Protein AF-A0A7S2AV93-F1 (afdb_monomer_lite)

InterPro domains:
  IPR001680 WD40 repeat [PF00400] (52-86)
  IPR001680 WD40 repeat [PF00400] (124-147)
  IPR011044 Quinoprotein amine dehydrogenase, beta chain-like [SSF50969] (49-147)
  IPR015943 WD40/YVTN repeat-like-containing domain superfamily [G3DSA:2.130.10.10] (41-147)

Sequence (148 aa):
TAAGGAAAEAATGEDARELARRLHDDALEARGYATRRVAADVSRRLGSTTMQPMRTVAPHHLSVTALSLSPNDEHACFSCAKDGSVARTDLETGSFDVLVTYASLVASAQPTQRGPLHGRGRDASALAIHPSGNLLAFAGGDNVVRLR

pLDDT: mean 76.04, std 14.96, range [42.28, 93.31]

Organism: NCBI:txid41880

Secondary structure (DSSP, 8-state):
---SSSSSTTS-HHHHHHHHHHHHHHHHHHTT------HHHHHHHH--SS---S------SS-EEEEEE-SS-TTEEEEEETTS-EEEEETTT--EEEEE-HHHHHHH----SS---TT-TT-EEEEEE-TTSS-EEEEETTS-EEE-

Radius of gyration: 24.69 Å; chains: 1; bounding box: 44×43×87 Å

Structure (mmCIF, N/CA/C/O backbone):
data_AF-A0A7S2AV93-F1
#
_entry.id   AF-A0A7S2AV93-F1
#
loop_
_atom_site.group_PDB
_atom_site.id
_atom_site.type_symbol
_atom_site.label_atom_id
_atom_site.label_alt_id
_atom_site.label_comp_id
_atom_site.label_asym_id
_atom_site.label_entity_id
_atom_site.label_seq_id
_atom_site.pdbx_PDB_ins_code
_atom_site.Cartn_x
_atom_site.Cartn_y
_atom_site.Cartn_z
_atom_site.occupancy
_atom_site.B_iso_or_equiv
_atom_site.auth_seq_id
_atom_site.auth_comp_id
_atom_site.auth_asym_id
_atom_site.auth_atom_id
_atom_site.pdbx_PDB_model_num
ATOM 1 N N . THR A 1 1 ? -12.911 4.245 65.661 1.00 50.06 1 THR A N 1
ATOM 2 C CA . THR A 1 1 ? -13.060 3.241 64.584 1.00 50.06 1 THR A CA 1
ATOM 3 C C . THR A 1 1 ? -14.296 3.587 63.774 1.00 50.06 1 THR A C 1
ATOM 5 O O . THR A 1 1 ? -15.271 4.012 64.370 1.00 50.06 1 THR A O 1
ATOM 8 N N . ALA A 1 2 ? -14.222 3.430 62.447 1.00 46.41 2 ALA A N 1
ATOM 9 C CA . ALA A 1 2 ? -15.282 3.658 61.449 1.00 46.41 2 ALA A CA 1
ATOM 10 C C . ALA A 1 2 ? -15.613 5.122 61.067 1.00 46.41 2 ALA A C 1
ATOM 12 O O . ALA A 1 2 ? -16.640 5.663 61.452 1.00 46.41 2 ALA A O 1
ATOM 13 N N . ALA A 1 3 ? -14.767 5.733 60.228 1.00 43.62 3 ALA A N 1
ATOM 14 C CA . ALA A 1 3 ? -15.139 6.890 59.394 1.00 43.62 3 ALA A CA 1
ATOM 15 C C . ALA A 1 3 ? -14.340 6.927 58.070 1.00 43.62 3 ALA A C 1
ATOM 17 O O . ALA A 1 3 ? -13.937 7.988 57.610 1.00 43.62 3 ALA A O 1
ATOM 18 N N . GLY A 1 4 ? -14.049 5.758 57.484 1.00 42.28 4 GLY A N 1
ATOM 19 C CA . GLY A 1 4 ? -13.216 5.638 56.273 1.00 42.28 4 GLY A CA 1
ATOM 20 C C . GLY A 1 4 ? -13.816 4.796 55.142 1.00 42.28 4 GLY A C 1
ATOM 21 O O . GLY A 1 4 ? -13.111 4.501 54.189 1.00 42.28 4 GLY A O 1
ATOM 22 N N . GLY A 1 5 ? -15.083 4.373 55.248 1.00 43.06 5 GLY A N 1
ATOM 23 C CA . GLY A 1 5 ? -15.687 3.403 54.319 1.00 43.06 5 GLY A CA 1
ATOM 24 C C . GLY A 1 5 ? -16.537 3.985 53.183 1.00 43.06 5 GLY A C 1
ATOM 25 O O . GLY A 1 5 ? -16.792 3.284 52.218 1.00 43.06 5 GLY A O 1
ATOM 26 N N . ALA A 1 6 ? -16.968 5.248 53.259 1.00 43.62 6 ALA A N 1
ATOM 27 C CA . ALA A 1 6 ? -17.971 5.787 52.327 1.00 43.62 6 ALA A CA 1
ATOM 28 C C . ALA A 1 6 ? -17.389 6.519 51.101 1.00 43.62 6 ALA A C 1
ATOM 30 O O . ALA A 1 6 ? -18.129 6.868 50.189 1.00 43.62 6 ALA A O 1
ATOM 31 N N . ALA A 1 7 ? -16.074 6.758 51.058 1.00 43.78 7 ALA A N 1
ATOM 32 C CA . ALA A 1 7 ? -15.437 7.516 49.974 1.00 43.78 7 ALA A CA 1
ATOM 33 C C . ALA A 1 7 ? -14.940 6.642 48.802 1.00 43.78 7 ALA A C 1
ATOM 35 O O . ALA A 1 7 ? -14.494 7.186 47.798 1.00 43.78 7 ALA A O 1
ATOM 36 N N . ALA A 1 8 ? -15.021 5.308 48.911 1.00 47.41 8 ALA A N 1
ATOM 37 C CA . ALA A 1 8 ? -14.585 4.371 47.866 1.00 47.41 8 ALA A CA 1
ATOM 38 C C . ALA A 1 8 ? -15.745 3.733 47.068 1.00 47.41 8 ALA A C 1
ATOM 40 O O . ALA A 1 8 ? -15.512 3.191 45.993 1.00 47.41 8 ALA A O 1
ATOM 41 N N . GLU A 1 9 ? -16.992 3.821 47.548 1.00 46.00 9 GLU A N 1
ATOM 42 C CA . GLU A 1 9 ? -18.177 3.229 46.890 1.00 46.00 9 GLU A CA 1
ATOM 43 C C . GLU A 1 9 ? -18.860 4.150 45.864 1.00 46.00 9 GLU A C 1
ATOM 45 O O . GLU A 1 9 ? -19.866 3.787 45.260 1.00 46.00 9 GLU A O 1
ATOM 50 N N . ALA A 1 10 ? -18.299 5.336 45.631 1.00 46.16 10 ALA A N 1
ATOM 51 C CA . ALA A 1 10 ? -18.789 6.308 44.662 1.00 46.16 10 ALA A CA 1
ATOM 52 C C . ALA A 1 10 ? -17.773 6.558 43.537 1.00 46.16 10 ALA A C 1
ATOM 54 O O . ALA A 1 10 ? 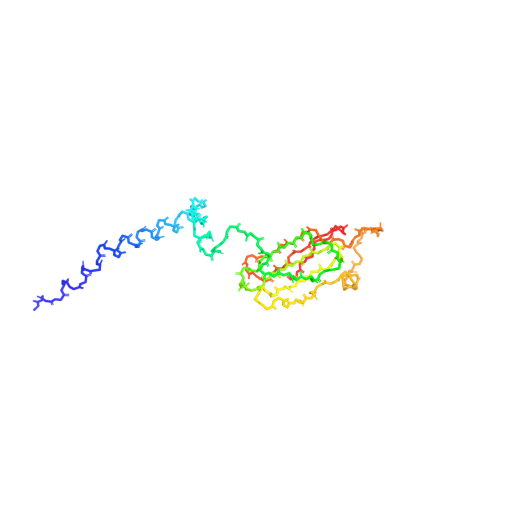-17.664 7.678 43.046 1.00 46.16 10 ALA A O 1
ATOM 55 N N . ALA A 1 11 ? -17.081 5.509 43.071 1.00 52.78 11 ALA A N 1
ATOM 56 C CA . ALA A 1 11 ? -16.658 5.433 41.668 1.00 52.78 11 ALA A CA 1
ATOM 57 C C . ALA A 1 11 ? -17.926 5.280 40.797 1.00 52.78 11 ALA A C 1
ATOM 59 O O . ALA A 1 11 ? -18.262 4.214 40.289 1.00 52.78 11 ALA A O 1
ATOM 60 N N . THR A 1 12 ? -18.711 6.357 40.841 1.00 61.50 12 THR A N 1
ATOM 61 C CA . THR A 1 12 ? -19.746 6.863 39.951 1.00 61.50 12 THR A CA 1
ATOM 62 C C . THR A 1 12 ? -20.289 5.856 38.944 1.00 61.50 12 THR A C 1
ATOM 64 O O . THR A 1 12 ? -19.620 5.466 37.998 1.00 61.50 12 THR A O 1
ATOM 67 N N . GLY A 1 13 ? -21.568 5.483 39.079 1.00 70.69 13 GLY A N 1
ATOM 68 C CA . GLY A 1 13 ? -22.260 4.589 38.137 1.00 70.69 13 GLY A CA 1
ATOM 69 C C . GLY A 1 13 ? -22.259 5.058 36.670 1.00 70.69 13 GLY A C 1
ATOM 70 O O . GLY A 1 13 ? -22.653 4.300 35.789 1.00 70.69 13 GLY A O 1
ATOM 71 N N . GLU A 1 14 ? -21.815 6.285 36.400 1.00 74.88 14 GLU A N 1
ATOM 72 C CA . GLU A 1 14 ? -21.511 6.809 35.068 1.00 74.88 14 GLU A CA 1
ATOM 73 C C . GLU A 1 14 ? -20.192 6.246 34.508 1.00 74.88 14 GLU A C 1
ATOM 75 O O . GLU A 1 14 ? -20.177 5.757 33.379 1.00 74.88 14 GLU A O 1
ATOM 80 N N . ASP A 1 15 ? -19.138 6.162 35.324 1.00 81.12 15 ASP A N 1
ATOM 81 C CA . ASP A 1 15 ? -17.862 5.543 34.948 1.00 81.12 15 ASP A CA 1
ATOM 82 C C . ASP A 1 15 ? -18.032 4.050 34.685 1.00 81.12 15 ASP A C 1
ATOM 84 O O . ASP A 1 15 ? -17.506 3.529 33.707 1.00 81.12 15 ASP A O 1
ATOM 88 N N . ALA A 1 16 ? -18.833 3.361 35.506 1.00 85.25 16 ALA A N 1
ATOM 89 C CA . ALA A 1 16 ? -19.143 1.945 35.307 1.00 85.25 16 ALA A CA 1
ATOM 90 C C . ALA A 1 16 ? -19.911 1.689 33.997 1.00 85.25 16 ALA A C 1
ATOM 92 O O . ALA A 1 16 ? -19.697 0.668 33.340 1.00 85.25 16 ALA A O 1
ATOM 93 N N . ARG A 1 17 ? -20.789 2.616 33.590 1.00 85.56 17 ARG A N 1
ATOM 94 C CA . ARG A 1 17 ? -21.514 2.540 32.311 1.00 85.56 17 ARG A CA 1
ATOM 95 C C . ARG A 1 17 ? -20.598 2.810 31.127 1.00 85.56 17 ARG A C 1
ATOM 97 O O . ARG A 1 17 ? -20.705 2.107 30.125 1.00 85.56 17 ARG A O 1
ATOM 104 N N . GLU A 1 18 ? -19.695 3.778 31.244 1.00 88.38 18 GLU A N 1
ATOM 105 C CA . GLU A 1 18 ? -18.709 4.052 30.200 1.00 88.38 18 GLU A CA 1
ATOM 106 C C . GLU A 1 18 ? -17.736 2.877 30.041 1.00 88.38 18 GLU A C 1
ATOM 108 O O . GLU A 1 18 ? -17.480 2.439 28.921 1.00 88.38 18 GLU A O 1
ATOM 113 N N . LEU A 1 19 ? -17.271 2.285 31.145 1.00 89.56 19 LEU A N 1
ATOM 114 C CA . LEU A 1 19 ? -16.441 1.076 31.131 1.00 89.56 19 LEU A CA 1
ATOM 115 C C . LEU A 1 19 ? -17.170 -0.110 30.493 1.00 89.56 19 LEU A C 1
ATOM 117 O O . LEU A 1 19 ? -16.602 -0.790 29.641 1.00 89.56 19 LEU A O 1
ATOM 121 N N . ALA A 1 20 ? -18.436 -0.334 30.858 1.00 89.81 20 ALA A N 1
ATOM 122 C CA . ALA A 1 20 ? -19.256 -1.383 30.259 1.00 89.81 20 ALA A CA 1
ATOM 123 C C . ALA A 1 20 ? -19.446 -1.171 28.750 1.00 89.81 20 ALA A C 1
ATOM 125 O O . ALA A 1 20 ? -19.416 -2.138 27.990 1.00 89.81 20 ALA A O 1
ATOM 126 N N . ARG A 1 21 ? -19.597 0.085 28.309 1.00 87.81 21 ARG A N 1
ATOM 127 C CA . ARG A 1 21 ? -19.695 0.431 26.888 1.00 87.81 21 ARG A CA 1
ATOM 128 C C . ARG A 1 21 ? -18.388 0.149 26.147 1.00 87.81 21 ARG A C 1
ATOM 130 O O . ARG A 1 21 ? -18.426 -0.539 25.136 1.00 87.81 21 ARG A O 1
ATOM 137 N N . ARG A 1 22 ? -17.242 0.591 26.677 1.00 89.25 22 ARG A N 1
ATOM 138 C CA . ARG A 1 22 ? -15.928 0.345 26.052 1.00 89.25 22 ARG A CA 1
ATOM 139 C C . ARG A 1 22 ? -15.608 -1.145 25.962 1.00 89.25 22 ARG A C 1
ATOM 141 O O . ARG A 1 22 ? -15.221 -1.609 24.903 1.00 89.25 22 ARG A O 1
ATOM 148 N N . LEU A 1 23 ? -15.875 -1.914 27.019 1.00 88.88 23 LEU A N 1
ATOM 149 C CA . LEU A 1 23 ? -15.686 -3.369 27.002 1.00 88.88 23 LEU A CA 1
ATOM 150 C C . LEU A 1 23 ? -16.621 -4.080 26.015 1.00 88.88 23 LEU A C 1
ATOM 152 O O . LEU A 1 23 ? -16.241 -5.087 25.418 1.00 88.88 23 LEU A O 1
ATOM 156 N N . HIS A 1 24 ? -17.852 -3.588 25.857 1.00 86.06 24 HIS A N 1
ATOM 157 C CA . HIS A 1 24 ? -18.775 -4.103 24.852 1.00 86.06 24 HIS A CA 1
ATOM 158 C C . HIS A 1 24 ? -18.252 -3.839 23.436 1.00 86.06 24 HIS A C 1
ATOM 160 O O . HIS A 1 24 ? -18.251 -4.755 22.614 1.00 86.06 24 HIS A O 1
ATOM 166 N N . ASP A 1 25 ? -17.757 -2.628 23.182 1.00 84.62 25 ASP A N 1
ATOM 167 C CA . ASP A 1 25 ? -17.155 -2.252 21.904 1.00 84.62 25 ASP A CA 1
ATOM 168 C C . ASP A 1 25 ? -15.887 -3.082 21.621 1.00 84.62 25 ASP A C 1
ATOM 170 O O . ASP A 1 25 ? -15.784 -3.674 20.547 1.00 84.62 25 ASP A O 1
ATOM 174 N N . ASP A 1 26 ? -14.999 -3.264 22.607 1.00 85.94 26 ASP A N 1
ATOM 175 C CA . ASP A 1 26 ? -13.802 -4.115 22.504 1.00 85.94 26 ASP A CA 1
ATOM 176 C C . ASP A 1 26 ? -14.170 -5.578 22.183 1.00 85.94 26 ASP A C 1
ATOM 178 O O . ASP A 1 26 ? -13.539 -6.243 21.354 1.00 85.94 26 ASP A O 1
ATOM 182 N N . ALA A 1 27 ? -15.231 -6.102 22.809 1.00 85.06 27 ALA A N 1
ATOM 183 C CA . ALA A 1 27 ? -15.722 -7.453 22.548 1.00 85.06 27 ALA A CA 1
ATOM 184 C C . ALA A 1 27 ? -16.325 -7.599 21.140 1.00 85.06 27 ALA A C 1
ATOM 186 O O . ALA A 1 27 ? -16.219 -8.670 20.530 1.00 85.06 27 ALA A O 1
ATOM 187 N N . LEU A 1 28 ? -16.957 -6.545 20.615 1.00 84.38 28 LEU A N 1
ATOM 188 C CA . LEU A 1 28 ? -17.467 -6.507 19.245 1.00 84.38 28 LEU A CA 1
ATOM 189 C C . LEU A 1 28 ? -16.335 -6.397 18.218 1.00 84.38 28 LEU A C 1
ATOM 191 O O . LEU A 1 28 ? -16.407 -7.063 17.181 1.00 84.38 28 LEU A O 1
ATOM 195 N N . GLU A 1 29 ? -15.288 -5.620 18.505 1.00 83.19 29 GLU A N 1
ATOM 196 C CA . GLU A 1 29 ? -14.084 -5.520 17.67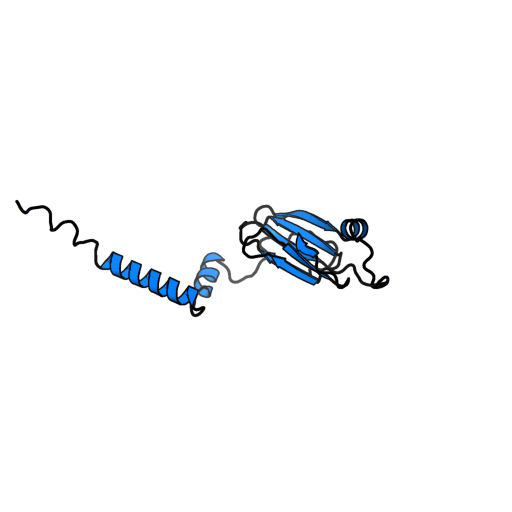1 1.00 83.19 29 GLU A CA 1
ATOM 197 C C . GLU A 1 29 ? -13.359 -6.866 17.592 1.00 83.19 29 GLU A C 1
ATOM 199 O O . GLU A 1 29 ? -13.093 -7.357 16.494 1.00 83.19 29 GLU A O 1
ATOM 204 N N . ALA A 1 30 ? -13.157 -7.536 18.732 1.00 79.56 30 ALA A N 1
ATOM 205 C CA . ALA A 1 30 ? -12.525 -8.856 18.791 1.00 79.56 30 ALA A CA 1
ATOM 206 C C . ALA A 1 30 ? -13.302 -9.942 18.021 1.00 79.56 30 ALA A C 1
ATOM 208 O O . ALA A 1 30 ? -12.714 -10.912 17.541 1.00 79.56 30 ALA A O 1
ATOM 209 N N . ARG A 1 31 ? -14.629 -9.795 17.898 1.00 81.69 31 ARG A N 1
ATOM 210 C CA . ARG A 1 31 ? -15.501 -10.728 17.163 1.00 81.69 31 ARG A CA 1
ATOM 211 C C . ARG A 1 31 ? -15.774 -10.315 15.713 1.00 81.69 31 ARG A C 1
ATOM 213 O O . ARG A 1 31 ? -16.438 -11.069 15.007 1.00 81.69 31 ARG A O 1
ATOM 220 N N . GLY A 1 32 ? -15.298 -9.148 15.270 1.00 72.19 32 GLY A N 1
ATOM 221 C CA . GLY A 1 32 ? -15.508 -8.634 13.912 1.00 72.19 32 GLY A CA 1
ATOM 222 C C . GLY A 1 32 ? -16.923 -8.113 13.616 1.00 72.19 32 GLY A C 1
ATOM 223 O O . GLY A 1 32 ? -17.250 -7.888 12.454 1.00 72.19 32 GLY A O 1
ATOM 224 N N . TYR A 1 33 ? -17.762 -7.906 14.638 1.00 75.00 33 TYR A N 1
ATOM 225 C CA . TYR A 1 33 ? -19.114 -7.335 14.498 1.00 75.00 33 TYR A CA 1
ATOM 226 C C . TYR A 1 33 ? -19.169 -5.831 14.809 1.00 75.00 33 TYR A C 1
ATOM 228 O O . TYR A 1 33 ? -20.251 -5.243 14.821 1.00 75.00 33 TYR A O 1
ATOM 236 N N . ALA A 1 34 ? -18.026 -5.190 15.062 1.00 70.50 34 ALA A N 1
ATOM 237 C CA . ALA A 1 34 ? -17.962 -3.755 15.300 1.00 70.50 34 ALA A CA 1
ATOM 238 C C . ALA A 1 34 ? -18.403 -2.965 14.056 1.00 70.50 34 ALA A C 1
ATOM 240 O O . ALA A 1 34 ? -17.783 -3.022 12.993 1.00 70.50 34 ALA A O 1
ATOM 241 N N . THR A 1 35 ? -19.477 -2.188 14.192 1.00 71.75 35 THR A N 1
ATOM 242 C CA . THR A 1 35 ? -19.965 -1.289 13.141 1.00 71.75 35 THR A CA 1
ATOM 243 C C . THR A 1 35 ? -19.682 0.159 13.522 1.00 71.75 35 THR A C 1
ATOM 245 O O . THR A 1 35 ? -20.271 0.671 14.473 1.00 71.75 35 THR A O 1
ATOM 248 N N . ARG A 1 36 ? -18.831 0.859 12.760 1.00 69.81 36 ARG A N 1
ATOM 249 C CA . ARG A 1 36 ? -18.570 2.295 12.961 1.00 69.81 36 ARG A CA 1
ATOM 250 C C . ARG A 1 36 ? -19.357 3.130 11.951 1.00 69.81 36 ARG A C 1
ATOM 252 O O . ARG A 1 36 ? -19.182 2.981 10.743 1.00 69.81 36 ARG A O 1
ATOM 259 N N . ARG A 1 37 ? -20.203 4.057 12.419 1.00 73.06 37 ARG A N 1
ATOM 260 C CA . ARG A 1 37 ? -20.898 5.029 11.550 1.00 73.06 37 ARG A CA 1
ATOM 261 C C . ARG A 1 37 ? -19.952 6.162 11.144 1.00 73.06 37 ARG A C 1
ATOM 263 O O . ARG A 1 37 ? -20.009 7.252 11.688 1.00 73.06 37 ARG A O 1
ATOM 270 N N . VAL A 1 38 ? -19.076 5.895 10.177 1.00 74.69 38 VAL A N 1
ATOM 271 C CA . VAL A 1 38 ? -17.995 6.829 9.799 1.00 74.69 38 VAL A CA 1
ATOM 272 C C . VAL A 1 38 ? -18.429 7.877 8.770 1.00 74.69 38 VAL A C 1
ATOM 274 O O . VAL A 1 38 ? -17.834 8.946 8.692 1.00 74.69 38 VAL A O 1
ATOM 277 N N . ALA A 1 39 ? -19.463 7.592 7.975 1.00 69.75 39 ALA A N 1
ATOM 278 C CA . ALA A 1 39 ? -19.818 8.414 6.816 1.00 69.75 39 ALA A CA 1
ATOM 279 C C . ALA A 1 39 ? -20.151 9.872 7.187 1.00 69.75 39 ALA A C 1
ATOM 281 O O . ALA A 1 39 ? -19.589 10.795 6.606 1.00 69.75 39 ALA A O 1
ATOM 282 N N . ALA A 1 40 ? -20.999 10.088 8.200 1.00 72.12 40 ALA A N 1
ATOM 283 C CA . ALA A 1 40 ? -21.382 11.434 8.639 1.00 72.12 40 ALA A CA 1
ATOM 284 C C . ALA A 1 40 ? -20.207 12.224 9.246 1.00 72.12 40 ALA A C 1
ATOM 286 O O . ALA A 1 40 ? -20.150 13.450 9.138 1.00 72.12 40 ALA A O 1
ATOM 287 N N . ASP A 1 41 ? -19.253 11.530 9.866 1.00 73.88 41 ASP A N 1
ATOM 288 C CA . ASP A 1 41 ? -18.063 12.147 10.451 1.00 73.88 41 ASP A CA 1
ATOM 289 C C . ASP A 1 41 ? -17.042 12.520 9.382 1.00 73.88 41 ASP A C 1
ATOM 291 O O . ASP A 1 41 ? -16.451 13.594 9.445 1.00 73.88 41 ASP A O 1
ATOM 295 N N . VAL A 1 42 ? -16.875 11.676 8.364 1.00 72.44 42 VAL A N 1
ATOM 296 C CA . VAL A 1 42 ? -15.994 11.945 7.222 1.00 72.44 42 VAL A CA 1
ATOM 297 C C . VAL A 1 42 ? -16.517 13.121 6.407 1.00 72.44 42 VAL A C 1
ATOM 299 O O . VAL A 1 42 ? -15.749 14.031 6.113 1.00 72.44 42 VAL A O 1
ATOM 302 N N . SER A 1 43 ? -17.820 13.172 6.118 1.00 70.44 43 SER A N 1
ATOM 303 C CA . SER A 1 43 ? -18.422 14.318 5.424 1.00 70.44 43 SER A CA 1
ATOM 304 C C . SER A 1 43 ? -18.283 15.620 6.218 1.00 70.44 43 SER A C 1
ATOM 306 O O . SER A 1 43 ? -18.006 16.661 5.628 1.00 70.44 43 SER A O 1
ATOM 308 N N . ARG A 1 44 ? -18.407 15.569 7.555 1.00 68.31 44 ARG A N 1
ATOM 309 C CA . ARG A 1 44 ? -18.136 16.731 8.419 1.00 68.31 44 ARG A CA 1
ATOM 310 C C . ARG A 1 44 ? -16.671 17.154 8.392 1.00 68.31 44 ARG A C 1
ATOM 312 O O . ARG A 1 44 ? -16.400 18.346 8.331 1.00 68.31 44 ARG A O 1
ATOM 319 N N . ARG A 1 45 ? -15.739 16.198 8.438 1.00 67.69 45 ARG A N 1
ATOM 320 C CA . ARG A 1 45 ? -14.292 16.474 8.442 1.00 67.69 45 ARG A CA 1
ATOM 321 C C . ARG A 1 45 ? -13.787 17.013 7.108 1.00 67.69 45 ARG A C 1
ATOM 323 O O . ARG A 1 45 ? -12.911 17.866 7.108 1.00 67.69 45 ARG A O 1
ATOM 330 N N . LEU A 1 46 ? -14.332 16.535 5.991 1.00 67.00 46 LEU A N 1
ATOM 331 C CA . LEU A 1 46 ? -13.928 16.972 4.653 1.00 67.00 46 LEU A CA 1
ATOM 332 C C . LEU A 1 46 ? -14.538 18.326 4.257 1.00 67.00 46 LEU A C 1
ATOM 334 O O . LEU A 1 46 ? -14.038 18.957 3.332 1.00 67.00 46 LEU A O 1
ATOM 338 N N . GLY A 1 47 ? -15.600 18.786 4.933 1.00 63.50 47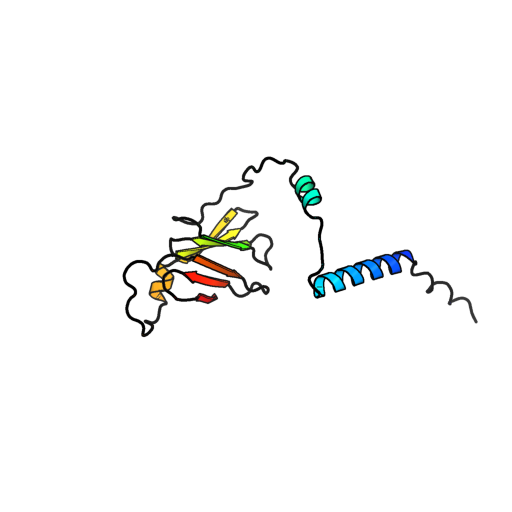 GLY A N 1
ATOM 339 C CA . GLY A 1 47 ? -16.180 20.128 4.763 1.00 63.50 47 GLY A CA 1
ATOM 340 C C . GLY A 1 47 ? -16.785 20.430 3.381 1.00 63.50 47 GLY A C 1
ATOM 341 O O . GLY A 1 47 ? -17.383 21.485 3.193 1.00 63.50 47 GLY A O 1
ATOM 342 N N . SER A 1 48 ? -16.653 19.516 2.418 1.00 63.06 48 SER A N 1
ATOM 343 C CA . SER A 1 48 ? -17.122 19.632 1.041 1.00 63.06 48 SER A CA 1
ATOM 344 C C . SER A 1 48 ? -17.358 18.239 0.455 1.00 63.06 48 SER A C 1
ATOM 346 O O . SER A 1 48 ? -16.587 17.311 0.691 1.00 63.06 48 SER A O 1
ATOM 348 N N . THR A 1 49 ? -18.426 18.085 -0.326 1.00 65.88 49 THR A N 1
ATOM 349 C CA . THR A 1 49 ? -18.728 16.868 -1.102 1.00 65.88 49 THR A CA 1
ATOM 350 C C . THR A 1 49 ? -17.976 16.813 -2.432 1.00 65.88 49 THR A C 1
ATOM 352 O O . THR A 1 49 ? -17.983 15.779 -3.101 1.00 65.88 49 THR A O 1
ATOM 355 N N . THR A 1 50 ? -17.311 17.902 -2.823 1.00 66.62 50 THR A N 1
ATOM 356 C CA . THR A 1 50 ? -16.519 17.963 -4.051 1.00 66.62 50 THR A CA 1
ATOM 357 C C . THR A 1 50 ? -15.132 17.391 -3.784 1.00 66.62 50 THR A C 1
ATOM 359 O O . THR A 1 50 ? -14.306 18.019 -3.124 1.00 66.62 50 THR A O 1
ATOM 362 N N . MET A 1 51 ? -14.870 16.201 -4.323 1.00 65.88 51 MET A N 1
ATOM 363 C CA . MET A 1 51 ? -13.571 15.526 -4.262 1.00 65.88 51 MET A CA 1
ATOM 364 C C . MET A 1 51 ? -12.549 16.245 -5.151 1.00 65.88 51 MET A C 1
ATOM 366 O O . MET A 1 51 ? -12.299 15.842 -6.285 1.00 65.88 51 MET A O 1
ATOM 370 N N . GLN A 1 52 ? -11.973 17.335 -4.650 1.00 71.75 52 GLN A N 1
ATOM 371 C CA . GLN A 1 52 ? -10.764 17.906 -5.236 1.00 71.75 52 GLN A CA 1
ATOM 372 C C . GLN A 1 52 ? -9.548 17.134 -4.712 1.00 71.75 52 GLN A C 1
ATOM 374 O O . GLN A 1 52 ? -9.501 16.829 -3.516 1.00 71.75 52 GLN A O 1
ATOM 379 N N . PRO A 1 53 ? -8.565 16.798 -5.568 1.00 75.12 53 PRO A N 1
ATOM 380 C CA . PRO A 1 53 ? -7.337 16.192 -5.087 1.00 75.12 53 PRO A CA 1
ATOM 381 C C . PRO A 1 53 ? -6.659 17.186 -4.144 1.00 75.12 53 PRO A C 1
ATOM 383 O O . PRO A 1 53 ? -6.254 18.266 -4.566 1.00 75.12 53 PRO A O 1
ATOM 386 N N . MET A 1 54 ? -6.525 16.819 -2.866 1.00 78.38 54 MET A N 1
ATOM 387 C CA . MET A 1 54 ? -5.760 17.625 -1.907 1.00 78.38 54 MET A CA 1
ATOM 388 C C . MET A 1 54 ? -4.320 17.805 -2.390 1.00 78.38 54 MET A C 1
ATOM 390 O O . MET A 1 54 ? -3.696 18.834 -2.143 1.00 78.38 54 MET A O 1
ATOM 394 N N . ARG A 1 55 ? -3.801 16.786 -3.088 1.00 81.75 55 ARG A N 1
ATOM 395 C CA . ARG A 1 55 ? -2.454 16.770 -3.629 1.00 81.75 55 ARG A CA 1
ATOM 396 C C . ARG A 1 55 ? -2.293 15.747 -4.749 1.00 81.75 55 ARG A C 1
ATOM 398 O O . ARG A 1 55 ? -2.884 14.672 -4.696 1.00 81.75 55 ARG A O 1
ATOM 405 N N . THR A 1 56 ? -1.419 16.061 -5.701 1.00 85.75 56 THR A N 1
ATOM 406 C CA . THR A 1 56 ? -0.971 15.139 -6.751 1.00 85.75 56 THR A CA 1
ATOM 407 C C . THR A 1 56 ? 0.529 14.912 -6.607 1.00 85.75 56 THR A C 1
ATOM 409 O O . THR A 1 56 ? 1.302 15.868 -6.619 1.00 85.75 56 THR A O 1
ATOM 412 N N . VAL A 1 57 ? 0.938 13.651 -6.476 1.00 86.81 57 VAL A N 1
ATOM 413 C CA . VAL A 1 57 ? 2.344 13.222 -6.458 1.00 86.81 57 VAL A CA 1
ATOM 414 C C . VAL A 1 57 ? 2.524 12.196 -7.575 1.00 86.81 57 VAL A C 1
ATOM 416 O O . VAL A 1 57 ? 1.658 11.343 -7.768 1.00 86.81 57 VAL A O 1
ATOM 419 N N . ALA A 1 58 ? 3.622 12.285 -8.324 1.00 86.50 58 ALA A N 1
ATOM 420 C CA . ALA A 1 58 ? 3.917 11.400 -9.451 1.00 86.50 58 ALA A CA 1
ATOM 421 C C . ALA A 1 58 ? 5.247 10.657 -9.221 1.00 86.50 58 ALA A C 1
ATOM 423 O O . ALA A 1 58 ? 6.254 11.013 -9.830 1.00 86.50 58 ALA A O 1
ATOM 424 N N . PRO A 1 59 ? 5.271 9.650 -8.327 1.00 84.62 59 PRO A N 1
ATOM 425 C CA . PRO A 1 59 ? 6.503 8.941 -7.985 1.00 84.62 59 PRO A CA 1
ATOM 426 C C . PRO A 1 59 ? 6.962 7.936 -9.058 1.00 84.62 59 PRO A C 1
ATOM 428 O O . PRO A 1 59 ? 8.091 7.459 -9.004 1.00 84.62 59 PRO A O 1
ATOM 431 N N . HIS A 1 60 ? 6.104 7.606 -10.027 1.00 87.88 60 HIS A N 1
ATOM 432 C CA . HIS A 1 60 ? 6.323 6.536 -11.003 1.00 87.88 60 HIS A CA 1
ATOM 433 C C . HIS A 1 60 ? 6.247 7.040 -12.445 1.00 87.88 60 HIS A C 1
ATOM 435 O O . HIS A 1 60 ? 5.539 8.002 -12.746 1.00 87.88 60 HIS A O 1
ATOM 441 N N . HIS A 1 61 ? 6.939 6.352 -13.356 1.00 85.94 61 HIS A N 1
ATOM 442 C CA . HIS A 1 61 ? 6.952 6.688 -14.784 1.00 85.94 61 HIS A CA 1
ATOM 443 C C . HIS A 1 61 ? 5.800 6.046 -15.559 1.00 85.94 61 HIS A C 1
ATOM 445 O O . HIS A 1 61 ? 5.435 6.513 -16.638 1.00 85.94 61 HIS A O 1
ATOM 451 N N . LEU A 1 62 ? 5.244 4.958 -15.024 1.00 88.44 62 LEU A N 1
ATOM 452 C CA . LEU A 1 62 ? 4.107 4.241 -15.593 1.00 88.44 62 LEU A CA 1
ATOM 453 C C . LEU A 1 62 ? 2.931 4.208 -14.611 1.00 88.44 62 LEU A C 1
ATOM 455 O O . LEU A 1 62 ? 3.022 4.672 -13.477 1.00 88.44 62 LEU A O 1
ATOM 459 N N . SER A 1 63 ? 1.809 3.645 -15.065 1.00 88.38 63 SER A N 1
ATOM 460 C CA . SER A 1 63 ? 0.596 3.501 -14.257 1.00 88.38 63 SER A CA 1
ATOM 461 C C . SER A 1 63 ? 0.891 2.824 -12.921 1.00 88.38 63 SER A C 1
ATOM 463 O O . SER A 1 63 ? 1.437 1.716 -12.889 1.00 88.38 63 SER A O 1
ATOM 465 N N . VAL A 1 64 ? 0.436 3.468 -11.848 1.00 91.25 64 VAL A N 1
ATOM 466 C CA . VAL A 1 64 ? 0.343 2.880 -10.511 1.00 91.25 64 VAL A CA 1
ATOM 467 C C . VAL A 1 64 ? -0.695 1.765 -10.542 1.00 91.25 64 VAL A C 1
ATOM 469 O O . VAL A 1 64 ? -1.746 1.903 -11.172 1.00 91.25 64 VAL A O 1
ATOM 472 N N . THR A 1 65 ? -0.372 0.640 -9.921 1.00 90.75 65 THR A N 1
ATOM 473 C CA . THR A 1 65 ? -1.181 -0.585 -9.930 1.00 90.75 65 THR A CA 1
ATOM 474 C C . THR A 1 65 ? -1.734 -0.912 -8.553 1.00 90.75 65 THR A C 1
ATOM 476 O O . THR A 1 65 ? -2.878 -1.347 -8.457 1.00 90.75 65 THR A O 1
ATOM 479 N N . ALA A 1 66 ? -0.961 -0.666 -7.495 1.00 89.75 66 ALA A N 1
ATOM 480 C CA . ALA A 1 66 ? -1.408 -0.843 -6.123 1.00 89.75 66 ALA A CA 1
ATOM 481 C C . ALA A 1 66 ? -0.812 0.220 -5.194 1.00 89.75 66 ALA A C 1
ATOM 483 O O . ALA A 1 66 ? 0.248 0.796 -5.454 1.00 89.75 66 ALA A O 1
ATOM 484 N N . LEU A 1 67 ? -1.532 0.462 -4.100 1.00 92.31 67 LEU A N 1
ATOM 485 C CA . LEU A 1 67 ? -1.189 1.391 -3.032 1.00 92.31 67 LEU A CA 1
ATOM 486 C C . LEU A 1 67 ? -1.476 0.718 -1.690 1.00 92.31 67 LEU A C 1
ATOM 488 O O . LEU A 1 67 ? -2.477 0.016 -1.556 1.00 92.31 67 LEU A O 1
ATOM 492 N N . SER A 1 68 ? -0.628 0.959 -0.696 1.00 92.31 68 SER A N 1
ATOM 493 C CA . SER A 1 68 ? -0.847 0.516 0.681 1.00 92.31 68 SER A CA 1
ATOM 494 C C . SER A 1 68 ? -0.409 1.603 1.651 1.00 92.31 68 SER A C 1
ATOM 496 O O . SER A 1 68 ? 0.657 2.192 1.491 1.00 92.31 68 SER A O 1
ATOM 498 N N . LEU A 1 69 ? -1.220 1.857 2.674 1.00 91.31 69 LEU A N 1
ATOM 499 C CA . LEU A 1 69 ? -0.861 2.753 3.770 1.00 91.31 69 LEU A CA 1
ATOM 500 C C . LEU A 1 69 ? -0.022 1.999 4.797 1.00 91.31 69 LEU A C 1
ATOM 502 O O . LEU A 1 69 ? -0.281 0.823 5.063 1.00 91.31 69 LEU A O 1
ATOM 506 N N . SER A 1 70 ? 0.980 2.670 5.356 1.00 89.62 70 SER A N 1
ATOM 507 C CA . SER A 1 70 ? 1.746 2.118 6.465 1.00 89.62 70 SER A CA 1
ATOM 508 C C . SER A 1 70 ? 0.871 2.069 7.723 1.00 89.62 70 SER A C 1
ATOM 510 O O . SER A 1 70 ? 0.233 3.066 8.054 1.00 89.62 70 SER A O 1
ATOM 512 N N . PRO A 1 71 ? 0.831 0.940 8.450 1.00 86.44 71 PRO A N 1
ATOM 513 C CA . PRO A 1 71 ? 0.109 0.859 9.716 1.00 86.44 71 PRO A CA 1
ATOM 514 C C . PRO A 1 71 ? 0.843 1.571 10.865 1.00 86.44 71 PRO A C 1
ATOM 516 O O . PRO A 1 71 ? 0.203 1.968 11.832 1.00 86.44 71 PRO A O 1
ATOM 519 N N . ASN A 1 72 ? 2.168 1.736 10.765 1.00 85.94 72 ASN A N 1
ATOM 520 C CA . ASN A 1 72 ? 2.998 2.304 11.836 1.00 85.94 72 ASN A CA 1
ATOM 521 C C . ASN A 1 72 ? 3.328 3.789 11.636 1.00 85.94 72 ASN A C 1
ATOM 523 O O . ASN A 1 72 ? 3.733 4.453 12.583 1.00 85.94 72 ASN A O 1
ATOM 527 N N . ASP A 1 73 ? 3.230 4.280 10.402 1.00 85.00 73 ASP A N 1
ATOM 528 C CA . ASP A 1 73 ? 3.596 5.644 10.026 1.00 85.00 73 ASP A CA 1
ATOM 529 C C . ASP A 1 73 ? 2.390 6.274 9.332 1.00 85.00 73 ASP A C 1
ATOM 531 O O . ASP A 1 73 ? 2.059 5.915 8.203 1.00 85.00 73 ASP A O 1
ATOM 535 N N . GLU A 1 74 ? 1.713 7.184 10.032 1.00 85.81 74 GLU A N 1
ATOM 536 C CA . GLU A 1 74 ? 0.474 7.813 9.564 1.00 85.81 74 GLU A CA 1
ATOM 537 C C . GLU A 1 74 ? 0.668 8.645 8.290 1.00 85.81 74 GLU A C 1
ATOM 539 O O . GLU A 1 74 ? -0.287 8.891 7.549 1.00 85.81 74 GLU A O 1
ATOM 544 N N . HIS A 1 75 ? 1.913 9.031 8.007 1.00 87.50 75 HIS A N 1
ATOM 545 C CA . HIS A 1 75 ? 2.268 9.822 6.847 1.00 87.50 75 HIS A CA 1
ATOM 546 C C . HIS A 1 75 ? 2.908 8.987 5.744 1.00 87.50 75 HIS A C 1
ATOM 548 O O . HIS A 1 75 ? 3.142 9.525 4.675 1.00 87.50 75 HIS A O 1
ATOM 554 N N . ALA A 1 76 ? 3.155 7.686 5.904 1.00 89.38 76 ALA A N 1
ATOM 555 C CA . ALA A 1 76 ? 3.726 6.893 4.816 1.00 89.38 76 ALA A CA 1
ATOM 556 C C . ALA A 1 76 ? 2.669 6.124 4.023 1.00 89.38 76 ALA A C 1
ATOM 558 O O . ALA A 1 76 ? 1.902 5.317 4.555 1.00 89.38 76 ALA A O 1
ATOM 559 N N . CYS A 1 77 ? 2.735 6.262 2.703 1.00 90.94 77 CYS A N 1
ATOM 560 C CA . CYS A 1 77 ? 2.144 5.312 1.777 1.00 90.94 77 CYS A CA 1
ATOM 561 C C . CYS A 1 77 ? 3.218 4.657 0.912 1.00 90.94 77 CYS A C 1
ATOM 563 O O . CYS A 1 77 ? 4.289 5.207 0.663 1.00 90.94 77 CYS A O 1
ATOM 565 N N . PHE A 1 78 ? 2.925 3.448 0.461 1.00 91.75 78 PHE A N 1
ATOM 566 C CA . PHE A 1 78 ? 3.737 2.716 -0.486 1.00 91.75 78 PHE A CA 1
ATOM 567 C C . PHE A 1 78 ? 2.928 2.527 -1.756 1.00 91.75 78 PHE A C 1
ATOM 569 O O . PHE A 1 78 ? 1.740 2.204 -1.718 1.00 91.75 78 PHE A O 1
ATOM 576 N N . SER A 1 79 ? 3.588 2.732 -2.880 1.00 91.81 79 SER A N 1
ATOM 577 C CA . SER A 1 79 ? 3.008 2.689 -4.212 1.00 91.81 79 SER A CA 1
ATOM 578 C C . SER A 1 79 ? 3.846 1.775 -5.090 1.00 91.81 79 SER A C 1
ATOM 580 O O . SER A 1 79 ? 5.070 1.723 -4.951 1.00 91.81 79 SER A O 1
ATOM 582 N N . CYS A 1 80 ? 3.192 1.002 -5.955 1.00 90.50 80 CYS A N 1
ATOM 583 C CA . CYS A 1 80 ? 3.879 0.212 -6.967 1.00 90.50 80 CYS A CA 1
ATOM 584 C C . CYS A 1 80 ? 3.300 0.465 -8.354 1.00 90.50 80 CYS A C 1
ATOM 586 O O . CYS A 1 80 ? 2.104 0.728 -8.506 1.00 90.50 80 CYS A O 1
ATOM 588 N N . ALA A 1 81 ? 4.151 0.354 -9.370 1.00 90.69 81 ALA A N 1
ATOM 589 C CA . ALA A 1 81 ? 3.780 0.649 -10.744 1.00 90.69 81 ALA A CA 1
ATOM 590 C C . ALA A 1 81 ? 4.278 -0.401 -11.744 1.00 90.69 81 ALA A C 1
ATOM 592 O O . ALA A 1 81 ? 5.127 -1.252 -11.459 1.00 90.69 81 ALA A O 1
ATOM 593 N N . LYS A 1 82 ? 3.748 -0.314 -12.969 1.00 87.06 82 LYS A N 1
ATOM 594 C CA . LYS A 1 82 ? 4.144 -1.182 -14.094 1.00 87.06 82 LYS A CA 1
ATOM 595 C C . LYS A 1 82 ? 5.594 -0.999 -14.551 1.00 87.06 82 LYS A C 1
ATOM 597 O O . LYS A 1 82 ? 6.088 -1.799 -15.330 1.00 87.06 82 LYS A O 1
ATOM 602 N N . ASP A 1 83 ? 6.275 0.047 -14.096 1.00 82.88 83 ASP A N 1
ATOM 603 C CA . ASP A 1 83 ? 7.714 0.222 -14.331 1.00 82.88 83 ASP A CA 1
ATOM 604 C C . ASP A 1 83 ? 8.576 -0.676 -13.422 1.00 82.88 83 ASP A C 1
ATOM 606 O O . ASP A 1 83 ? 9.798 -0.741 -13.585 1.00 82.88 83 ASP A O 1
ATOM 610 N N . GLY A 1 84 ? 7.939 -1.385 -12.484 1.00 81.12 84 GLY A N 1
ATOM 611 C CA . GLY A 1 84 ? 8.594 -2.292 -11.547 1.00 81.12 84 GLY A CA 1
ATOM 612 C C . GLY A 1 84 ? 9.255 -1.558 -10.404 1.00 81.12 84 GLY A C 1
ATOM 613 O O . GLY A 1 84 ? 10.106 -2.133 -9.720 1.00 81.12 84 GLY A O 1
ATOM 614 N N . SER A 1 85 ? 8.904 -0.285 -10.229 1.00 87.00 85 SER A N 1
ATOM 615 C CA . SER A 1 85 ? 9.334 0.501 -9.098 1.00 87.00 85 SER A CA 1
ATOM 616 C C . SER A 1 85 ? 8.325 0.429 -7.959 1.00 87.00 85 SER A C 1
ATOM 618 O O . SER A 1 85 ? 7.109 0.330 -8.158 1.00 87.00 85 SER A O 1
ATOM 620 N N . VAL A 1 86 ? 8.863 0.458 -6.746 1.00 89.81 86 VAL A N 1
ATOM 621 C CA . VAL A 1 86 ? 8.101 0.608 -5.512 1.00 89.81 86 VAL A CA 1
ATOM 622 C C . VAL A 1 86 ? 8.616 1.861 -4.832 1.00 89.81 86 VAL A C 1
ATOM 624 O O . VAL A 1 86 ? 9.814 1.962 -4.562 1.00 89.81 86 VAL A O 1
ATOM 627 N N . ALA A 1 87 ? 7.725 2.811 -4.571 1.00 91.44 87 ALA A N 1
ATOM 628 C CA . ALA A 1 87 ? 8.060 4.081 -3.951 1.00 91.44 87 ALA A CA 1
ATOM 629 C C . ALA A 1 87 ? 7.347 4.224 -2.609 1.00 91.44 87 ALA A C 1
ATOM 631 O O . ALA A 1 87 ? 6.179 3.856 -2.469 1.00 91.44 87 ALA A O 1
ATOM 632 N N . ARG A 1 88 ? 8.058 4.773 -1.626 1.00 91.75 88 ARG A N 1
ATOM 633 C CA . ARG A 1 88 ? 7.467 5.296 -0.397 1.00 91.75 88 ARG A CA 1
ATOM 634 C C . ARG A 1 88 ? 7.173 6.769 -0.622 1.00 91.75 88 ARG A C 1
ATOM 636 O O . ARG A 1 88 ? 8.021 7.485 -1.140 1.00 91.75 88 ARG A O 1
ATOM 643 N N . THR A 1 89 ? 5.993 7.221 -0.242 1.00 93.31 89 THR A N 1
ATOM 644 C CA . THR A 1 89 ? 5.587 8.620 -0.332 1.00 93.31 89 THR A CA 1
ATOM 645 C C . THR A 1 89 ? 5.125 9.085 1.034 1.00 93.31 89 THR A C 1
ATOM 647 O O . THR A 1 89 ? 4.348 8.405 1.701 1.00 93.31 89 THR A O 1
ATOM 650 N N . ASP A 1 90 ? 5.623 10.241 1.435 1.00 91.88 90 ASP A N 1
ATOM 651 C CA . ASP A 1 90 ? 5.145 10.987 2.584 1.00 91.88 90 ASP A CA 1
ATOM 652 C C . ASP A 1 90 ? 3.855 11.726 2.186 1.00 91.88 90 ASP A C 1
ATOM 654 O O . ASP A 1 90 ? 3.825 12.460 1.204 1.00 91.88 90 ASP A O 1
ATOM 658 N N . LEU A 1 91 ? 2.764 11.504 2.904 1.00 87.44 91 LEU A N 1
ATOM 659 C CA . LEU A 1 91 ? 1.435 12.039 2.634 1.00 87.44 91 LEU A CA 1
ATOM 660 C C . LEU A 1 9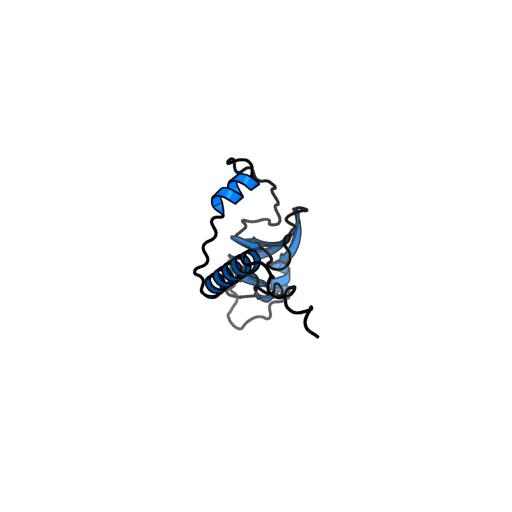1 ? 1.294 13.496 3.082 1.00 87.44 91 LEU A C 1
ATOM 662 O O . LEU A 1 91 ? 0.496 14.230 2.497 1.00 87.44 91 LEU A O 1
ATOM 666 N N . GLU A 1 92 ? 2.062 13.927 4.084 1.00 87.50 92 GLU A N 1
ATOM 667 C CA . GLU A 1 92 ? 2.064 15.308 4.561 1.00 87.50 92 GLU A CA 1
ATOM 668 C C . GLU A 1 92 ? 2.936 16.166 3.643 1.00 87.50 92 GLU A C 1
ATOM 670 O O . GLU A 1 92 ? 2.482 17.156 3.058 1.00 87.50 92 GLU A O 1
ATOM 675 N N . THR A 1 93 ? 4.182 15.739 3.434 1.00 86.25 93 THR A N 1
ATOM 676 C CA . THR A 1 93 ? 5.163 16.510 2.666 1.00 86.25 93 THR A CA 1
ATOM 677 C C . THR A 1 93 ? 5.153 16.202 1.180 1.00 86.25 93 THR A C 1
ATOM 679 O O . THR A 1 93 ? 5.666 17.021 0.421 1.00 86.25 93 THR A O 1
ATOM 682 N N . GLY A 1 94 ? 4.525 15.105 0.733 1.00 84.38 94 GLY A N 1
ATOM 683 C CA . GLY A 1 94 ? 4.456 14.645 -0.669 1.00 84.38 94 GLY A CA 1
ATOM 684 C C . GLY A 1 94 ? 5.801 14.307 -1.284 1.00 84.38 94 GLY A C 1
ATOM 685 O O . GLY A 1 94 ? 5.894 14.153 -2.503 1.00 84.38 94 GLY A O 1
ATOM 686 N N . SER A 1 95 ? 6.834 14.239 -0.452 1.00 88.62 95 SER A N 1
ATOM 687 C CA . SER A 1 95 ? 8.145 13.742 -0.831 1.00 88.62 95 SER A CA 1
ATOM 688 C C . SER A 1 95 ? 8.034 12.249 -1.097 1.00 88.62 95 SER A C 1
ATOM 690 O O . SER A 1 95 ? 7.246 11.553 -0.456 1.00 88.62 95 SER A O 1
ATOM 692 N N . PHE A 1 96 ? 8.801 11.741 -2.051 1.00 90.88 96 PHE A N 1
ATOM 693 C CA . PHE A 1 96 ? 8.808 10.319 -2.345 1.00 90.88 96 PHE A CA 1
ATOM 694 C C . PHE A 1 96 ? 10.222 9.811 -2.556 1.00 90.88 96 PHE A C 1
ATOM 696 O O . PHE A 1 96 ? 11.059 10.488 -3.147 1.00 90.88 96 PHE A O 1
ATOM 703 N N . ASP A 1 97 ? 10.428 8.574 -2.126 1.00 90.38 97 ASP A N 1
ATOM 704 C CA . ASP A 1 97 ? 11.665 7.834 -2.279 1.00 90.38 97 ASP A CA 1
ATOM 705 C C . ASP A 1 97 ? 11.370 6.539 -3.028 1.00 90.38 97 ASP A C 1
ATOM 707 O O . ASP A 1 97 ? 10.554 5.716 -2.599 1.00 90.38 97 ASP A O 1
ATOM 711 N N . VAL A 1 98 ? 12.049 6.326 -4.154 1.00 87.94 98 VAL A N 1
ATOM 712 C CA . VAL A 1 98 ? 11.962 5.060 -4.887 1.00 87.94 98 VAL A CA 1
ATOM 713 C C . VAL A 1 98 ? 12.818 4.025 -4.159 1.00 87.94 98 VAL A C 1
ATOM 715 O O . VAL A 1 98 ? 14.045 4.072 -4.186 1.00 87.94 98 VAL A O 1
ATOM 718 N N . LEU A 1 99 ? 12.160 3.087 -3.480 1.00 85.19 99 LEU A N 1
ATOM 719 C CA . LEU A 1 99 ? 12.805 2.077 -2.641 1.00 85.19 99 LEU A CA 1
ATOM 720 C C . LEU A 1 99 ? 13.390 0.926 -3.447 1.00 85.19 99 LEU A C 1
ATOM 722 O O . LEU A 1 99 ? 14.420 0.359 -3.075 1.00 85.19 99 LEU A O 1
ATOM 726 N N . VAL A 1 100 ? 12.679 0.527 -4.497 1.00 82.19 100 VAL A N 1
ATOM 727 C CA . VAL A 1 100 ? 13.042 -0.589 -5.361 1.00 82.19 100 VAL A CA 1
ATOM 728 C C . VAL A 1 100 ? 12.800 -0.157 -6.790 1.00 82.19 100 VAL A C 1
ATOM 730 O O . VAL A 1 100 ? 11.747 0.389 -7.099 1.00 82.19 100 VAL A O 1
ATOM 733 N N . THR A 1 101 ? 13.754 -0.466 -7.657 1.00 80.44 101 THR A N 1
ATOM 734 C CA . THR A 1 101 ? 13.613 -0.334 -9.106 1.00 80.44 101 THR A CA 1
ATOM 735 C C . THR A 1 101 ? 13.937 -1.677 -9.729 1.00 80.44 101 THR A C 1
ATOM 737 O O . THR A 1 101 ? 14.843 -2.374 -9.266 1.00 80.44 101 THR A O 1
ATOM 740 N N . TYR A 1 102 ? 13.272 -2.020 -10.828 1.00 69.50 102 TYR A N 1
ATOM 741 C CA . TYR A 1 102 ? 13.548 -3.246 -11.575 1.00 69.50 102 TYR A CA 1
ATOM 742 C C . TYR A 1 102 ? 15.045 -3.466 -11.874 1.00 69.50 102 TYR A C 1
ATOM 744 O O . TYR A 1 102 ? 15.539 -4.584 -11.775 1.00 69.50 102 TYR A O 1
ATOM 752 N N . ALA A 1 103 ? 15.802 -2.402 -12.165 1.00 64.62 103 ALA A N 1
ATOM 753 C CA . ALA A 1 103 ? 17.250 -2.486 -12.379 1.00 64.62 103 ALA A CA 1
ATOM 754 C C . ALA A 1 103 ? 18.014 -3.059 -11.166 1.00 64.62 103 ALA A C 1
ATOM 756 O O . ALA A 1 103 ? 18.906 -3.887 -11.334 1.00 64.62 103 ALA A O 1
ATOM 757 N N . SER A 1 104 ? 17.625 -2.679 -9.944 1.00 66.50 104 SER A N 1
ATOM 758 C CA . SER A 1 104 ? 18.187 -3.235 -8.706 1.00 66.50 104 SER A CA 1
ATOM 759 C C . SER A 1 104 ? 17.778 -4.701 -8.507 1.00 66.50 104 SER A C 1
ATOM 761 O O . SER A 1 104 ? 18.574 -5.510 -8.033 1.00 66.50 104 SER A O 1
ATOM 763 N N . LEU A 1 105 ? 16.573 -5.074 -8.949 1.00 63.22 105 LEU A N 1
ATOM 764 C CA . LEU A 1 105 ? 16.076 -6.448 -8.863 1.00 63.22 105 LEU A CA 1
ATOM 765 C C . LEU A 1 105 ? 16.809 -7.409 -9.799 1.00 63.22 105 LEU A C 1
ATOM 767 O O . LEU A 1 105 ? 17.097 -8.532 -9.396 1.00 63.22 105 LEU A O 1
ATOM 771 N N . VAL A 1 106 ? 17.139 -6.978 -11.020 1.00 61.12 106 VAL A N 1
ATOM 772 C CA . VAL A 1 106 ? 17.920 -7.791 -11.969 1.00 61.12 106 VAL A CA 1
ATOM 773 C C . VAL A 1 106 ? 19.339 -8.031 -11.450 1.00 61.12 106 VAL A C 1
ATOM 775 O O . VAL A 1 106 ? 19.862 -9.128 -11.609 1.00 61.12 106 VAL A O 1
ATOM 778 N N . ALA A 1 107 ? 19.943 -7.047 -10.777 1.00 59.09 107 ALA A N 1
ATOM 779 C CA . ALA A 1 107 ? 21.271 -7.195 -10.180 1.00 59.09 107 ALA A CA 1
ATOM 780 C C . ALA A 1 107 ? 21.296 -8.175 -8.988 1.00 59.09 107 ALA A C 1
ATOM 782 O O . ALA A 1 107 ? 22.311 -8.820 -8.742 1.00 59.09 107 ALA A O 1
ATOM 783 N N . SER A 1 108 ? 20.182 -8.295 -8.259 1.00 56.62 108 SER A N 1
ATOM 784 C CA . SER A 1 108 ? 20.049 -9.153 -7.073 1.00 56.62 108 SER A CA 1
ATOM 785 C C . SER A 1 108 ? 19.447 -10.534 -7.364 1.00 56.62 108 SER A C 1
ATOM 787 O O . SER A 1 108 ? 19.411 -11.382 -6.468 1.00 56.62 108 SER A O 1
ATOM 789 N N . ALA A 1 109 ? 18.923 -10.776 -8.566 1.00 57.09 109 ALA A N 1
ATOM 790 C CA . ALA A 1 109 ? 18.275 -12.039 -8.886 1.00 57.09 109 ALA A CA 1
ATOM 791 C C . ALA A 1 109 ? 19.333 -13.135 -9.081 1.00 57.09 109 ALA A C 1
ATOM 793 O O . ALA A 1 109 ? 19.999 -13.198 -10.113 1.00 57.09 109 ALA A O 1
ATOM 794 N N . GLN A 1 110 ? 19.456 -14.043 -8.108 1.00 54.16 110 GLN A N 1
ATOM 795 C CA . GLN A 1 110 ? 20.044 -15.349 -8.391 1.00 54.16 110 GLN A CA 1
ATOM 796 C C . GLN A 1 110 ? 19.174 -16.025 -9.464 1.00 54.16 110 GLN A C 1
ATOM 798 O O . GLN A 1 110 ? 17.947 -16.042 -9.313 1.00 54.16 110 GLN A O 1
ATOM 803 N N . PRO A 1 111 ? 19.764 -16.553 -10.552 1.00 49.03 111 PRO A N 1
ATOM 804 C CA . PRO A 1 111 ? 19.005 -17.203 -11.608 1.00 49.03 111 PRO A CA 1
ATOM 805 C C . PRO A 1 111 ? 18.298 -18.419 -11.010 1.00 49.03 111 PRO A C 1
ATOM 807 O O . PRO A 1 111 ? 18.912 -19.445 -10.720 1.00 49.03 111 PRO A O 1
ATOM 810 N N . THR A 1 112 ? 16.996 -18.294 -10.772 1.00 51.25 112 THR A N 1
ATOM 811 C CA . THR A 1 112 ? 16.181 -19.438 -10.383 1.00 51.25 112 THR A CA 1
ATOM 812 C C . THR A 1 112 ? 16.062 -20.370 -11.587 1.00 51.25 112 THR A C 1
ATOM 814 O O . THR A 1 112 ? 15.977 -19.936 -12.731 1.00 51.25 112 THR A O 1
ATOM 817 N N . GLN A 1 113 ? 16.081 -21.677 -11.325 1.00 47.62 113 GLN A N 1
ATOM 818 C CA . GLN A 1 113 ? 16.112 -22.786 -12.296 1.00 47.62 113 GLN A CA 1
ATOM 819 C C . GLN A 1 113 ? 14.912 -22.858 -13.270 1.00 47.62 113 GLN A C 1
ATOM 821 O O . GLN A 1 113 ? 14.771 -23.830 -14.008 1.00 47.62 113 GLN A O 1
ATOM 826 N N . ARG A 1 114 ? 14.026 -21.857 -13.299 1.00 50.75 114 ARG A N 1
ATOM 827 C CA . ARG A 1 114 ? 12.967 -21.741 -14.304 1.00 50.75 114 ARG A CA 1
ATOM 828 C C . ARG A 1 114 ? 13.414 -20.704 -15.321 1.00 50.75 114 ARG A C 1
ATOM 830 O O . ARG A 1 114 ? 13.630 -19.553 -14.966 1.00 50.75 114 ARG A O 1
ATOM 837 N N . GLY A 1 115 ? 13.619 -21.174 -16.551 1.00 46.03 115 GLY A N 1
ATOM 838 C CA . GLY A 1 115 ? 14.282 -20.456 -17.635 1.00 46.03 115 GLY A CA 1
ATOM 839 C C . GLY A 1 115 ? 13.792 -19.021 -17.873 1.00 46.03 115 GLY A C 1
ATOM 840 O O . GLY A 1 115 ? 12.731 -18.619 -17.397 1.00 46.03 115 GLY A O 1
ATOM 841 N N . PRO A 1 116 ? 14.571 -18.238 -18.631 1.00 46.78 116 PRO A N 1
ATOM 842 C CA 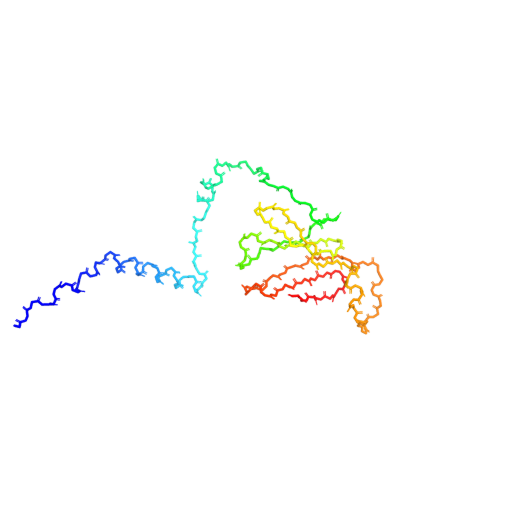. PRO A 1 116 ? 14.388 -16.800 -18.747 1.00 46.78 116 PRO A CA 1
ATOM 843 C C . PRO A 1 116 ? 12.993 -16.481 -19.292 1.00 46.78 116 PRO A C 1
ATOM 845 O O . PRO A 1 116 ? 12.693 -16.747 -20.460 1.00 46.78 116 PRO A O 1
ATOM 848 N N . LEU A 1 117 ? 12.144 -15.901 -18.438 1.00 48.22 117 LEU A N 1
ATOM 849 C CA . LEU A 1 117 ? 10.854 -15.330 -18.818 1.00 48.22 117 LEU A CA 1
ATOM 850 C C . LEU A 1 117 ? 11.119 -14.068 -19.645 1.00 48.22 117 LEU A C 1
ATOM 852 O O . LEU A 1 117 ? 11.073 -12.935 -19.167 1.00 48.22 117 LEU A O 1
ATOM 856 N N . HIS A 1 118 ? 11.465 -14.289 -20.908 1.00 43.12 118 HIS A N 1
ATOM 857 C CA . HIS A 1 118 ? 11.624 -13.252 -21.905 1.00 43.12 118 HIS A CA 1
ATOM 858 C C . HIS A 1 118 ? 10.276 -12.549 -22.111 1.00 43.12 118 HIS A C 1
ATOM 860 O O . HIS A 1 118 ? 9.304 -13.160 -22.548 1.00 43.12 118 HIS A O 1
ATOM 866 N N . GLY A 1 119 ? 10.231 -11.245 -21.823 1.00 44.00 119 GLY A N 1
ATOM 867 C CA . GLY A 1 119 ? 9.346 -10.324 -22.544 1.00 44.00 119 GLY A CA 1
ATOM 868 C C . GLY A 1 119 ? 8.394 -9.448 -21.731 1.00 44.00 119 GLY A C 1
ATOM 869 O O . GLY A 1 119 ? 7.879 -8.492 -22.302 1.00 44.00 119 GLY A O 1
ATOM 870 N N . ARG A 1 120 ? 8.136 -9.704 -20.437 1.00 51.72 120 ARG A N 1
ATOM 871 C CA . ARG A 1 120 ? 7.044 -8.982 -19.734 1.00 51.72 120 ARG A CA 1
ATOM 872 C C . ARG A 1 120 ? 7.152 -8.860 -18.206 1.00 51.72 120 ARG A C 1
ATOM 874 O O . ARG A 1 120 ? 6.159 -8.615 -17.536 1.00 51.72 120 ARG A O 1
ATOM 881 N N . GLY A 1 121 ? 8.347 -9.039 -17.647 1.00 57.34 121 GLY A N 1
ATOM 882 C CA . GLY A 1 121 ? 8.545 -9.210 -16.201 1.00 57.34 121 GLY A CA 1
ATOM 883 C C . GLY A 1 121 ? 8.787 -7.943 -15.377 1.00 57.34 121 GLY A C 1
ATOM 884 O O . GLY A 1 121 ? 9.314 -8.069 -14.280 1.00 57.34 121 GLY A O 1
ATOM 885 N N . ARG A 1 122 ? 8.493 -6.734 -15.878 1.00 65.75 122 ARG A N 1
ATOM 886 C CA . ARG A 1 122 ? 8.791 -5.492 -15.133 1.00 65.75 122 ARG A CA 1
ATOM 887 C C . ARG A 1 122 ? 7.619 -4.959 -14.323 1.00 65.75 122 ARG A C 1
ATOM 889 O O . ARG A 1 122 ? 7.778 -3.949 -13.668 1.00 65.75 122 ARG A O 1
ATOM 896 N N . ASP A 1 123 ? 6.469 -5.610 -14.333 1.00 80.75 123 ASP A N 1
ATOM 897 C CA . ASP A 1 123 ? 5.260 -4.985 -13.808 1.00 80.75 123 ASP A CA 1
ATOM 898 C C . ASP A 1 123 ? 5.053 -5.387 -12.345 1.00 80.75 123 ASP A C 1
ATOM 900 O O . ASP A 1 123 ? 4.763 -6.553 -12.083 1.00 80.75 123 ASP A O 1
ATOM 904 N N . ALA A 1 124 ? 5.137 -4.453 -11.392 1.00 83.19 124 ALA A N 1
ATOM 905 C CA . ALA A 1 124 ? 4.640 -4.699 -10.038 1.00 83.19 124 ALA A CA 1
ATOM 906 C C . ALA A 1 124 ? 3.113 -4.563 -10.049 1.00 83.19 124 ALA A C 1
ATOM 908 O O . ALA A 1 124 ? 2.580 -3.577 -10.557 1.00 83.19 124 ALA A O 1
ATOM 909 N N . SER A 1 125 ? 2.399 -5.570 -9.548 1.00 86.50 125 SER A N 1
ATOM 910 C CA . SER A 1 125 ? 0.929 -5.637 -9.631 1.00 86.50 125 SER A CA 1
ATOM 911 C C . SER A 1 125 ? 0.250 -5.759 -8.272 1.00 86.50 125 SER A C 1
ATOM 913 O O . SER A 1 125 ? -0.910 -5.384 -8.141 1.00 86.50 125 SER A O 1
ATOM 915 N N . ALA A 1 126 ? 0.955 -6.279 -7.268 1.00 87.31 126 ALA A N 1
ATOM 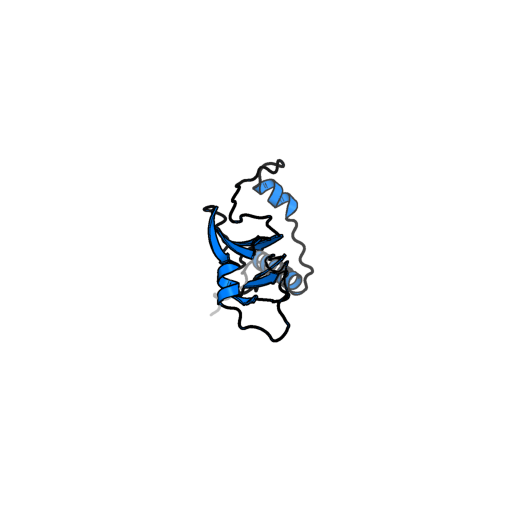916 C CA . ALA A 1 126 ? 0.431 -6.450 -5.923 1.00 87.31 126 ALA A CA 1
ATOM 917 C C . ALA A 1 126 ? 1.434 -5.942 -4.888 1.00 87.31 126 ALA A C 1
ATOM 919 O O . ALA A 1 126 ? 2.643 -6.137 -5.036 1.00 87.31 126 ALA A O 1
ATOM 920 N N . LEU A 1 127 ? 0.901 -5.331 -3.833 1.00 90.12 127 LEU A N 1
ATOM 921 C CA . LEU A 1 127 ? 1.640 -4.754 -2.719 1.00 90.12 127 LEU A CA 1
ATOM 922 C C . LEU A 1 127 ? 0.885 -5.061 -1.423 1.00 90.12 127 LEU A C 1
ATOM 924 O O . LEU A 1 127 ? -0.330 -4.874 -1.366 1.00 90.12 127 LEU A O 1
ATOM 928 N N . ALA A 1 128 ? 1.589 -5.515 -0.392 1.00 90.75 128 ALA A N 1
ATOM 929 C CA . ALA A 1 128 ? 1.024 -5.743 0.931 1.00 90.75 128 ALA A CA 1
ATOM 930 C C . ALA A 1 128 ? 2.038 -5.370 2.013 1.00 90.75 128 ALA A C 1
ATOM 932 O O . ALA A 1 128 ? 3.209 -5.737 1.931 1.00 90.75 128 ALA A O 1
ATOM 933 N N . ILE A 1 129 ? 1.573 -4.666 3.041 1.00 90.94 129 ILE A N 1
ATOM 934 C CA . ILE A 1 129 ? 2.366 -4.344 4.227 1.00 90.94 129 ILE A CA 1
ATOM 935 C C . ILE A 1 129 ? 1.904 -5.253 5.358 1.00 90.94 129 ILE A C 1
ATOM 937 O O . ILE A 1 129 ? 0.705 -5.393 5.605 1.00 90.94 129 ILE A O 1
ATOM 941 N N . HIS A 1 130 ? 2.851 -5.886 6.043 1.00 88.94 130 HIS A N 1
ATOM 942 C CA . HIS A 1 130 ? 2.537 -6.643 7.245 1.00 88.94 130 HIS A CA 1
ATOM 943 C C . HIS A 1 130 ? 2.001 -5.690 8.325 1.00 88.94 130 HIS A C 1
ATOM 945 O O . HIS A 1 130 ? 2.568 -4.611 8.492 1.00 88.94 130 HIS A O 1
ATOM 951 N N . PRO A 1 131 ? 0.978 -6.067 9.113 1.00 85.31 131 PRO A N 1
ATOM 952 C CA . PRO A 1 131 ? 0.398 -5.189 10.133 1.00 85.31 131 PRO A CA 1
ATOM 953 C C . PRO A 1 131 ? 1.401 -4.640 11.154 1.00 85.31 131 PRO A C 1
ATOM 955 O O . PRO A 1 131 ? 1.180 -3.572 11.704 1.00 85.31 131 PRO A O 1
ATOM 958 N N . SER A 1 132 ? 2.522 -5.333 11.385 1.00 85.12 132 SER A N 1
ATOM 959 C CA . SER A 1 132 ? 3.600 -4.829 12.249 1.00 85.12 132 SER A CA 1
ATOM 960 C C . SER A 1 132 ? 4.476 -3.744 11.605 1.00 85.12 132 SER A C 1
ATOM 962 O O . SER A 1 132 ? 5.443 -3.326 12.233 1.00 85.12 132 SER A O 1
ATOM 964 N N . GLY A 1 133 ? 4.235 -3.373 10.343 1.00 82.00 133 GLY A N 1
ATOM 965 C CA . GLY A 1 133 ? 4.955 -2.351 9.569 1.00 82.00 133 GLY A CA 1
ATOM 966 C C . GLY A 1 133 ? 6.393 -2.689 9.156 1.00 82.00 133 GLY A C 1
ATOM 967 O O . GLY A 1 133 ? 7.010 -1.913 8.437 1.00 82.00 133 GLY A O 1
ATOM 968 N N . ASN A 1 134 ? 6.922 -3.844 9.566 1.00 84.69 134 ASN A N 1
ATOM 969 C CA . ASN A 1 134 ? 8.331 -4.212 9.350 1.00 84.69 134 ASN A CA 1
ATOM 970 C C . ASN A 1 134 ? 8.586 -5.036 8.083 1.00 84.69 134 ASN A C 1
ATOM 972 O O . ASN A 1 134 ? 9.732 -5.366 7.805 1.00 84.69 134 ASN A O 1
ATOM 976 N N . LEU A 1 135 ? 7.532 -5.433 7.369 1.00 86.25 135 LEU A N 1
ATOM 977 C CA . LEU A 1 135 ? 7.636 -6.270 6.178 1.00 86.25 135 LEU A CA 1
ATOM 978 C C . LEU A 1 135 ? 6.750 -5.702 5.075 1.00 86.25 135 LEU A C 1
ATOM 980 O O . LEU A 1 135 ? 5.564 -5.441 5.289 1.00 86.25 135 LEU A O 1
ATOM 984 N N . LEU A 1 136 ? 7.325 -5.577 3.888 1.00 86.50 136 LEU A N 1
ATOM 985 C CA . LEU A 1 136 ? 6.666 -5.195 2.654 1.00 86.50 136 LEU A CA 1
ATOM 986 C C . LEU A 1 136 ? 6.803 -6.338 1.651 1.00 86.50 136 LEU A C 1
ATOM 988 O O . LEU A 1 136 ? 7.900 -6.673 1.210 1.00 86.50 136 LEU A O 1
ATOM 992 N N . ALA A 1 137 ? 5.676 -6.920 1.261 1.00 87.88 137 ALA A N 1
ATOM 993 C CA . ALA A 1 137 ? 5.611 -7.898 0.191 1.00 87.88 137 ALA A CA 1
ATOM 994 C C . ALA A 1 137 ? 5.153 -7.226 -1.103 1.00 87.88 137 ALA A C 1
ATOM 996 O O . ALA A 1 137 ? 4.169 -6.484 -1.114 1.00 87.88 137 ALA A O 1
ATOM 997 N N . PHE A 1 138 ? 5.826 -7.521 -2.209 1.00 85.56 138 PHE A N 1
ATOM 998 C CA . PHE A 1 138 ? 5.361 -7.126 -3.532 1.00 85.56 138 PHE A CA 1
ATOM 999 C C . PHE A 1 138 ? 5.577 -8.238 -4.551 1.00 85.56 138 PHE A C 1
ATOM 1001 O O . PHE A 1 138 ? 6.506 -9.043 -4.449 1.00 85.56 138 PHE A O 1
ATOM 1008 N N . ALA A 1 139 ? 4.691 -8.290 -5.539 1.00 85.31 139 ALA A N 1
ATOM 1009 C CA . ALA A 1 139 ? 4.714 -9.306 -6.579 1.00 85.31 139 ALA A CA 1
ATOM 1010 C C . ALA A 1 139 ? 4.322 -8.716 -7.932 1.00 85.31 139 ALA A C 1
ATOM 1012 O O . ALA A 1 139 ? 3.580 -7.728 -8.020 1.00 85.31 139 ALA A O 1
ATOM 1013 N N . GLY A 1 140 ? 4.833 -9.337 -8.991 1.00 84.56 140 GLY A N 1
ATOM 1014 C CA . GLY A 1 140 ? 4.709 -8.825 -10.343 1.00 84.56 140 GLY A CA 1
ATOM 1015 C C . GLY A 1 140 ? 4.677 -9.890 -11.431 1.00 84.56 140 GLY A C 1
ATOM 1016 O O . GLY A 1 140 ? 4.568 -11.087 -11.169 1.00 84.56 140 GLY A O 1
ATOM 1017 N N . GLY A 1 141 ? 4.785 -9.428 -12.678 1.00 77.12 141 GLY A N 1
ATOM 1018 C CA . GLY A 1 141 ? 4.743 -10.265 -13.884 1.00 77.12 141 GLY A CA 1
ATOM 1019 C C . GLY A 1 141 ? 5.931 -11.220 -14.056 1.00 77.12 141 GLY A C 1
ATOM 1020 O O . GLY A 1 141 ? 5.959 -11.997 -15.007 1.00 77.12 141 GLY A O 1
ATOM 1021 N N . ASP A 1 142 ? 6.918 -11.177 -13.162 1.00 73.81 142 ASP A N 1
ATOM 1022 C CA . ASP A 1 142 ? 8.068 -12.080 -13.157 1.00 73.81 142 ASP A CA 1
ATOM 1023 C C . ASP A 1 142 ? 7.846 -13.359 -12.338 1.00 73.81 142 ASP A C 1
ATOM 1025 O O . ASP A 1 142 ? 8.758 -14.174 -12.221 1.00 73.81 142 ASP A O 1
ATOM 1029 N N . ASN A 1 143 ? 6.627 -13.572 -11.829 1.00 74.81 143 ASN A N 1
ATOM 1030 C CA . ASN A 1 143 ? 6.238 -14.741 -11.035 1.00 74.81 143 ASN A CA 1
ATOM 1031 C C . ASN A 1 143 ? 7.064 -14.916 -9.748 1.00 74.81 143 ASN A C 1
ATOM 1033 O O . ASN A 1 143 ? 7.135 -16.020 -9.204 1.00 74.81 143 ASN A O 1
ATOM 1037 N N . VAL A 1 144 ? 7.682 -13.840 -9.252 1.00 78.31 144 VAL A N 1
ATOM 1038 C CA . VAL A 1 144 ? 8.449 -13.837 -8.004 1.00 78.31 144 VAL A CA 1
ATOM 1039 C C . VAL A 1 144 ? 7.769 -12.917 -6.997 1.00 78.31 144 VAL A C 1
ATOM 1041 O O . VAL A 1 144 ? 7.473 -11.758 -7.284 1.00 78.31 144 VAL A O 1
ATOM 1044 N N . VAL A 1 145 ? 7.556 -13.430 -5.785 1.00 82.75 145 VAL A N 1
ATOM 1045 C CA . VAL A 1 145 ? 7.169 -12.614 -4.630 1.00 82.75 145 VAL A CA 1
ATOM 1046 C C . VAL A 1 145 ? 8.439 -12.170 -3.925 1.00 82.75 145 VAL A C 1
ATOM 1048 O O . VAL A 1 145 ? 9.293 -12.995 -3.598 1.00 82.75 145 VAL A O 1
ATOM 1051 N N . ARG A 1 146 ? 8.572 -10.867 -3.698 1.00 80.75 146 ARG A N 1
ATOM 1052 C CA . ARG A 1 146 ? 9.709 -10.284 -2.991 1.00 80.75 146 ARG A CA 1
ATOM 1053 C C . ARG A 1 146 ? 9.246 -9.676 -1.684 1.00 80.75 146 ARG A C 1
ATOM 1055 O O . ARG A 1 146 ? 8.186 -9.059 -1.623 1.00 80.75 146 ARG A O 1
ATOM 1062 N N . LEU A 1 147 ? 10.063 -9.877 -0.660 1.00 84.12 147 LEU A N 1
ATOM 1063 C CA . LEU A 1 147 ? 9.863 -9.358 0.683 1.00 84.12 147 LEU A CA 1
ATOM 1064 C C . LEU A 1 147 ? 10.994 -8.376 0.978 1.00 84.12 147 LEU A C 1
ATOM 1066 O O . LEU A 1 147 ? 12.145 -8.648 0.627 1.00 84.12 147 LEU A O 1
ATOM 1070 N N . ARG A 1 148 ? 10.662 -7.254 1.601 1.00 73.50 148 ARG A N 1
ATOM 1071 C CA . ARG A 1 148 ? 11.617 -6.275 2.109 1.00 73.50 148 ARG A CA 1
ATOM 1072 C C . ARG A 1 148 ? 11.258 -5.890 3.534 1.00 73.50 148 ARG A C 1
ATOM 1074 O O . ARG A 1 148 ? 10.046 -5.889 3.832 1.00 73.50 148 ARG A O 1
#

Foldseek 3Di:
DDDPPPPPVPPPPVVVVVVVVVVVQVVCVVVVNRDDPCPVVVCVVVVDPDDDPPDDADPDPADWQDKDDQLVDNQWIWIFFQQLWIKIAGNVVRDIDTPDGVVVVVVPDDDDPPDDPPDRWRGWHDWDADNVRPWIWIDTPNRDIDID